Protein AF-A0A7X5CV48-F1 (afdb_monomer_lite)

Structure (mmCIF, N/CA/C/O backbone):
data_AF-A0A7X5CV48-F1
#
_entry.id   AF-A0A7X5CV48-F1
#
loop_
_atom_site.group_PDB
_atom_site.id
_atom_site.type_symbol
_atom_site.label_atom_id
_atom_site.label_alt_id
_atom_site.label_comp_id
_atom_site.label_asym_id
_atom_site.label_entity_id
_atom_site.label_seq_id
_atom_site.pdbx_PDB_ins_code
_atom_site.Cartn_x
_atom_site.Cartn_y
_atom_site.Cartn_z
_atom_site.occupancy
_atom_site.B_iso_or_equiv
_atom_site.auth_seq_id
_atom_site.auth_comp_id
_atom_site.auth_asym_id
_atom_site.auth_atom_id
_atom_site.pdbx_PDB_model_num
ATOM 1 N N . MET A 1 1 ? -2.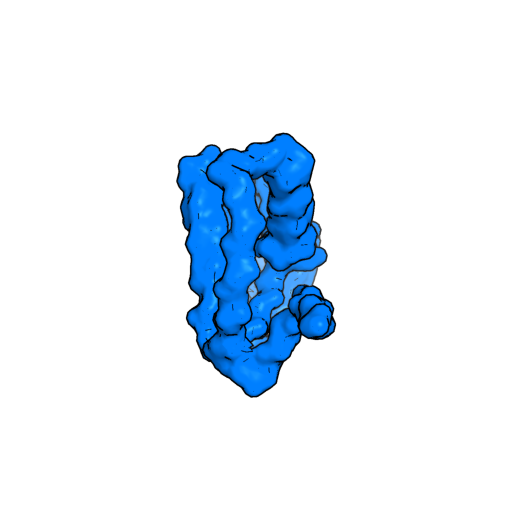615 7.986 40.561 1.00 44.50 1 MET A N 1
ATOM 2 C CA . MET A 1 1 ? -2.147 7.112 39.465 1.00 44.50 1 MET A CA 1
ATOM 3 C C . MET A 1 1 ? -2.065 7.982 38.219 1.00 44.50 1 MET A C 1
ATOM 5 O O . MET A 1 1 ? -3.065 8.611 37.901 1.00 44.50 1 MET A O 1
ATOM 9 N N . LYS A 1 2 ? -0.886 8.158 37.610 1.00 45.97 2 LYS A N 1
ATOM 10 C CA . LYS A 1 2 ? -0.772 8.908 36.348 1.00 45.97 2 LYS A CA 1
ATOM 11 C C . LYS A 1 2 ? -1.073 7.933 35.217 1.00 45.97 2 LYS A C 1
ATOM 13 O O . LYS A 1 2 ? -0.318 6.982 35.040 1.00 45.97 2 LYS A O 1
ATOM 18 N N . TYR A 1 3 ? -2.171 8.156 34.507 1.00 50.06 3 TYR A N 1
ATOM 19 C CA . TYR A 1 3 ? -2.415 7.486 33.238 1.00 50.06 3 TYR A CA 1
ATOM 20 C C . TYR A 1 3 ? -1.346 7.975 32.265 1.00 50.06 3 TYR A C 1
ATOM 22 O O . TYR A 1 3 ? -1.224 9.177 32.033 1.00 50.06 3 TYR A O 1
ATOM 30 N N . ARG A 1 4 ? -0.504 7.058 31.793 1.00 58.16 4 ARG A N 1
ATOM 31 C CA . ARG A 1 4 ? 0.356 7.319 30.644 1.00 58.16 4 ARG A CA 1
ATOM 32 C C . ARG A 1 4 ? -0.465 6.985 29.406 1.00 58.16 4 ARG A C 1
ATOM 34 O O . ARG A 1 4 ? -1.049 5.908 29.355 1.00 58.16 4 ARG A O 1
ATOM 41 N N . THR A 1 5 ? -0.551 7.928 28.479 1.00 57.75 5 THR A N 1
ATOM 42 C CA . THR A 1 5 ? -1.227 7.771 27.184 1.00 57.75 5 THR A CA 1
ATOM 43 C C . THR A 1 5 ? -0.339 7.121 26.133 1.00 57.75 5 THR A C 1
ATOM 45 O O . THR A 1 5 ? -0.851 6.674 25.116 1.00 57.75 5 THR A O 1
ATOM 48 N N . ASP A 1 6 ? 0.965 7.026 26.403 1.00 54.03 6 ASP A N 1
ATOM 49 C CA . ASP A 1 6 ? 1.950 6.660 25.394 1.00 54.03 6 ASP A CA 1
ATOM 50 C C . ASP A 1 6 ? 2.623 5.333 25.760 1.00 54.03 6 ASP A C 1
ATOM 52 O O . ASP A 1 6 ? 2.904 5.054 26.936 1.00 54.03 6 ASP A O 1
ATOM 56 N N . PHE A 1 7 ? 2.899 4.522 24.739 1.00 58.56 7 PHE A N 1
ATOM 57 C CA . PHE A 1 7 ? 3.669 3.293 24.877 1.00 58.56 7 PHE A CA 1
ATOM 58 C C . PHE A 1 7 ? 5.127 3.604 25.234 1.00 58.56 7 PHE A C 1
ATOM 60 O O . PHE A 1 7 ? 5.723 4.561 24.743 1.00 58.56 7 PHE A O 1
ATOM 67 N N . VAL A 1 8 ? 5.722 2.778 26.097 1.00 56.31 8 VAL A N 1
ATOM 68 C CA . VAL A 1 8 ? 7.168 2.804 26.335 1.00 56.31 8 VAL A CA 1
ATOM 69 C C . VAL A 1 8 ? 7.798 1.877 25.302 1.00 56.31 8 VAL A C 1
ATOM 71 O O . VAL A 1 8 ? 7.742 0.662 25.441 1.00 56.31 8 VAL A O 1
ATOM 74 N N . THR A 1 9 ? 8.370 2.452 24.250 1.00 51.19 9 THR A N 1
ATOM 75 C CA . THR A 1 9 ? 8.857 1.734 23.061 1.00 51.19 9 THR A CA 1
ATOM 76 C C . THR A 1 9 ? 10.289 1.200 23.198 1.00 51.19 9 THR A C 1
ATOM 78 O O . THR A 1 9 ? 10.962 0.973 22.201 1.00 51.19 9 THR A O 1
ATOM 81 N N . ASN A 1 10 ? 10.790 0.991 24.423 1.00 52.69 10 ASN A N 1
ATOM 82 C CA . ASN A 1 10 ? 12.160 0.506 24.649 1.00 52.69 10 ASN A CA 1
ATOM 83 C C . ASN A 1 10 ? 12.277 -1.023 24.800 1.00 52.69 10 ASN A C 1
ATOM 85 O O . ASN A 1 10 ? 13.340 -1.515 25.179 1.00 52.69 10 ASN A O 1
ATOM 89 N N . SER A 1 11 ? 11.210 -1.772 24.518 1.00 48.69 11 SER A N 1
ATOM 90 C CA . SER A 1 11 ? 11.210 -3.235 24.510 1.00 48.69 11 SER A CA 1
ATOM 91 C C . SER A 1 11 ? 10.434 -3.767 23.313 1.00 48.69 11 SER A C 1
ATOM 93 O O . SER A 1 11 ? 9.402 -3.206 22.953 1.00 48.69 11 SER A O 1
ATOM 95 N N . SER A 1 12 ? 10.882 -4.899 22.761 1.00 58.78 12 SER A N 1
ATOM 96 C CA . SER A 1 12 ? 10.243 -5.686 21.687 1.00 58.78 12 SER A CA 1
ATOM 97 C C . SER A 1 12 ? 8.844 -6.228 22.038 1.00 58.78 12 SER A C 1
ATOM 99 O O . SER A 1 12 ? 8.382 -7.196 21.456 1.00 58.78 12 SER A O 1
ATOM 101 N N . SER A 1 13 ? 8.191 -5.679 23.061 1.00 60.34 13 SER A N 1
ATOM 102 C CA . SER A 1 13 ? 6.826 -6.001 23.455 1.00 60.34 13 SER A CA 1
ATOM 103 C C . SER A 1 13 ? 6.235 -4.850 24.268 1.00 60.34 13 SER A C 1
ATOM 105 O O . SER A 1 13 ? 6.912 -4.227 25.091 1.00 60.34 13 SER A O 1
ATOM 107 N N . SER A 1 14 ? 4.954 -4.575 24.031 1.00 68.94 14 SER A N 1
ATOM 108 C CA . SER A 1 14 ? 4.132 -3.634 24.791 1.00 68.94 14 SER A CA 1
ATOM 109 C C . SER A 1 14 ? 2.862 -4.342 25.259 1.00 68.94 14 SER A C 1
ATOM 111 O O . SER A 1 14 ? 2.275 -5.124 24.522 1.00 68.94 14 SER A O 1
ATOM 113 N N . SER A 1 15 ? 2.421 -4.084 26.492 1.00 75.88 15 SER A N 1
ATOM 114 C CA . SER A 1 15 ? 1.146 -4.598 27.020 1.00 75.88 15 SER A CA 1
ATOM 115 C C . SER A 1 15 ? 0.129 -3.468 27.143 1.00 75.88 15 SER A C 1
ATOM 117 O O . SER A 1 15 ? 0.480 -2.370 27.576 1.00 75.88 15 SER A O 1
ATOM 119 N N . PHE A 1 16 ? -1.135 -3.737 26.813 1.00 80.69 16 PHE A N 1
ATOM 120 C CA . PHE A 1 16 ? -2.226 -2.769 26.929 1.00 80.69 16 PHE A CA 1
ATOM 121 C C . PHE A 1 16 ? -3.476 -3.390 27.559 1.00 80.69 16 PHE A C 1
ATOM 123 O O . PHE A 1 16 ? -3.699 -4.597 27.497 1.00 80.69 16 PHE A O 1
ATOM 130 N N . ILE A 1 17 ? -4.307 -2.546 28.171 1.00 85.31 17 ILE A N 1
ATOM 131 C CA . ILE A 1 17 ? -5.650 -2.898 28.643 1.00 85.31 17 ILE A CA 1
ATOM 132 C C . ILE A 1 17 ? -6.600 -1.839 28.089 1.00 85.31 17 ILE A C 1
ATOM 134 O O . ILE A 1 17 ? -6.429 -0.654 28.369 1.00 85.31 17 ILE A O 1
ATOM 138 N N . VAL A 1 18 ? -7.604 -2.262 27.322 1.00 88.94 18 VAL A N 1
ATOM 139 C CA . VAL A 1 18 ? -8.624 -1.381 26.736 1.00 88.94 18 VAL A CA 1
ATOM 140 C C . VAL A 1 18 ? -10.006 -1.886 27.131 1.00 88.94 18 VAL A C 1
ATOM 142 O O . VAL A 1 18 ? -10.301 -3.072 27.012 1.00 88.94 18 VAL A O 1
ATOM 145 N N . ALA A 1 19 ? -10.869 -0.977 27.584 1.00 94.12 19 ALA A N 1
ATOM 146 C CA . ALA A 1 19 ? -12.285 -1.241 27.803 1.00 94.12 19 ALA A CA 1
ATOM 147 C C . ALA A 1 19 ? -13.104 -0.475 26.759 1.00 94.12 19 ALA A C 1
ATOM 149 O O . ALA A 1 19 ? -12.927 0.730 26.587 1.00 94.12 19 ALA A O 1
ATOM 150 N N . ARG A 1 20 ? -14.020 -1.166 26.080 1.00 93.62 20 ARG A N 1
ATOM 151 C CA . ARG A 1 20 ? -14.946 -0.579 25.103 1.00 93.62 20 ARG A CA 1
ATOM 152 C C . ARG A 1 20 ? -16.351 -1.140 25.289 1.00 93.62 20 ARG A C 1
ATOM 154 O O . ARG A 1 20 ? -16.534 -2.186 25.909 1.00 93.62 20 ARG A O 1
ATOM 161 N N . LYS A 1 21 ? -17.345 -0.436 24.746 1.00 95.19 21 LYS A N 1
ATOM 162 C CA . LYS A 1 21 ? -18.670 -1.022 24.505 1.00 95.19 21 LYS A CA 1
ATOM 163 C C . LYS A 1 21 ? -18.560 -2.096 23.421 1.00 95.19 21 LYS A C 1
ATOM 165 O O . LYS A 1 21 ? -17.577 -2.126 22.691 1.00 95.19 21 LYS A O 1
ATOM 170 N N . GLU A 1 22 ? -19.548 -2.980 23.345 1.00 94.06 22 GLU A N 1
ATOM 171 C CA . GLU A 1 22 ? -19.545 -4.100 22.396 1.00 94.06 22 GLU A CA 1
ATOM 172 C C . GLU A 1 22 ? -19.416 -3.610 20.945 1.00 94.06 22 GLU A C 1
ATOM 174 O O . GLU A 1 22 ? -18.493 -4.007 20.234 1.00 94.06 22 GLU A O 1
ATOM 179 N N . GLU A 1 23 ? -20.232 -2.630 20.552 1.00 96.19 23 GLU A N 1
ATOM 180 C CA . GLU A 1 23 ? -20.232 -2.046 19.208 1.00 96.19 23 GLU A CA 1
ATOM 181 C C . GLU A 1 23 ? -19.501 -0.700 19.140 1.00 96.19 23 GLU A C 1
ATOM 183 O O . GLU A 1 23 ? -19.450 0.062 20.106 1.00 96.19 23 GLU A O 1
ATOM 188 N N . PHE A 1 24 ? -18.859 -0.428 17.998 1.00 96.25 24 PHE A N 1
ATOM 189 C CA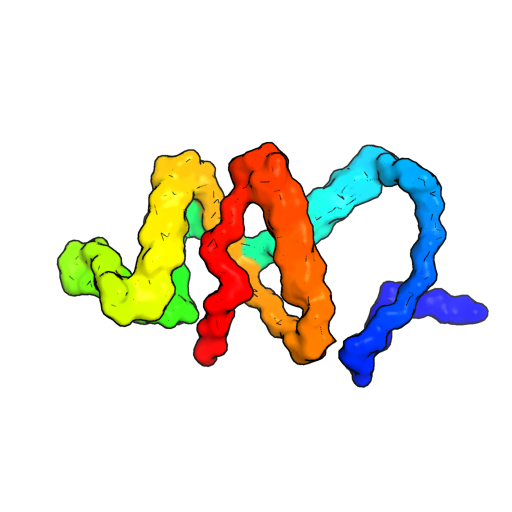 . PHE A 1 24 ? -18.276 0.885 17.722 1.00 96.25 24 PHE A CA 1
ATOM 190 C C . PHE A 1 24 ? -19.385 1.857 17.327 1.00 96.25 24 PHE A C 1
ATOM 192 O O . PHE A 1 24 ? -20.242 1.508 16.508 1.00 96.25 24 PHE A O 1
ATOM 199 N N . THR A 1 25 ? -19.333 3.078 17.859 1.00 97.25 25 THR A N 1
ATOM 200 C CA . THR A 1 25 ? -20.208 4.156 17.385 1.00 97.25 25 THR A CA 1
ATOM 201 C C . THR A 1 25 ? -19.825 4.563 15.955 1.00 97.25 25 THR A C 1
ATOM 203 O O . THR A 1 25 ? -18.707 4.266 15.517 1.00 97.25 25 THR A O 1
ATOM 206 N N . PRO A 1 26 ? -20.719 5.227 15.201 1.00 97.81 26 PRO A N 1
ATOM 207 C CA . PRO A 1 26 ? -20.395 5.740 13.870 1.00 97.81 26 PRO A CA 1
ATOM 208 C C . PRO A 1 26 ? -19.148 6.630 13.860 1.00 97.81 26 PRO A C 1
ATOM 210 O O . PRO A 1 26 ? -18.280 6.445 13.015 1.00 97.81 26 PRO A O 1
ATOM 213 N N . GLU A 1 27 ? -19.010 7.509 14.853 1.00 96.94 27 GLU A N 1
ATOM 214 C CA . GLU A 1 27 ? -17.872 8.424 14.978 1.00 96.94 27 GLU A CA 1
ATOM 215 C C . GLU A 1 27 ? -16.569 7.650 15.203 1.00 96.94 27 GLU A C 1
ATOM 217 O O . GLU A 1 27 ? -15.551 7.952 14.596 1.00 96.94 27 GLU A O 1
ATOM 222 N N . GLN A 1 28 ? -16.594 6.592 16.022 1.00 96.31 28 GLN A N 1
ATOM 223 C CA . GLN A 1 28 ? -15.410 5.756 16.228 1.00 96.31 28 GLN A CA 1
ATOM 224 C C . GLN A 1 28 ? -15.001 5.006 14.958 1.00 96.31 28 GLN A C 1
ATOM 226 O O . GLN A 1 28 ? -13.812 4.831 14.716 1.00 96.31 28 GLN A O 1
ATOM 231 N N . LYS A 1 29 ? -15.969 4.545 14.157 1.00 96.19 29 LYS A N 1
ATOM 232 C CA . LYS A 1 29 ? -15.680 3.894 12.872 1.00 96.19 29 LYS A CA 1
ATOM 233 C C . LYS A 1 29 ? -15.046 4.879 11.896 1.00 96.19 29 LYS A C 1
ATOM 235 O O . LYS A 1 29 ? -14.080 4.520 11.238 1.00 96.19 29 LYS A O 1
ATOM 240 N N . GLU A 1 30 ? -15.563 6.102 11.833 1.00 96.69 30 GLU A N 1
ATOM 241 C CA . GLU A 1 30 ? -15.015 7.160 10.983 1.00 96.69 30 GLU A CA 1
ATOM 242 C C . GLU A 1 30 ? -13.573 7.509 11.374 1.00 96.69 30 GLU A C 1
ATOM 244 O O . GLU A 1 30 ? -12.703 7.561 10.511 1.00 96.69 30 GLU A O 1
ATOM 249 N N . GLU A 1 31 ? -13.290 7.664 12.669 1.00 95.88 31 GLU A N 1
ATOM 250 C CA . GLU A 1 31 ? -11.929 7.944 13.144 1.00 95.88 31 GLU A CA 1
ATOM 251 C C . GLU A 1 31 ? -10.958 6.782 12.880 1.00 95.88 31 GLU A C 1
ATOM 253 O O . GLU A 1 31 ? -9.801 7.020 12.546 1.00 95.88 31 GLU A O 1
ATOM 258 N N . ILE A 1 32 ? -11.417 5.526 12.957 1.00 93.50 32 ILE A N 1
ATOM 259 C CA . ILE A 1 32 ? -10.603 4.362 12.564 1.00 93.50 32 ILE A CA 1
ATOM 260 C C . ILE A 1 32 ? -10.272 4.407 11.070 1.00 93.50 32 ILE A C 1
ATOM 262 O O . ILE A 1 32 ? -9.136 4.125 10.699 1.00 93.50 32 ILE A O 1
ATOM 266 N N . VAL A 1 33 ? -11.241 4.759 10.218 1.00 93.00 33 VAL A N 1
ATOM 267 C CA . VAL A 1 33 ? -11.020 4.866 8.768 1.00 93.00 33 VAL A CA 1
ATOM 268 C C . VAL A 1 33 ? -10.020 5.975 8.458 1.00 93.00 33 VAL A C 1
ATOM 270 O O . VAL A 1 33 ? -9.046 5.707 7.765 1.00 93.00 33 VAL A O 1
ATOM 273 N N . LYS A 1 34 ? -10.189 7.171 9.036 1.00 92.81 34 LYS A N 1
ATOM 274 C CA . LYS A 1 34 ? -9.234 8.281 8.864 1.00 92.81 34 LYS A CA 1
ATOM 275 C C . LYS A 1 34 ? -7.829 7.887 9.295 1.00 92.81 34 LYS A C 1
ATOM 277 O O . LYS A 1 34 ? -6.876 8.066 8.548 1.00 92.81 34 LYS A O 1
ATOM 282 N N . PHE A 1 35 ? -7.708 7.290 10.480 1.00 90.31 35 PHE A N 1
ATOM 283 C CA . PHE A 1 35 ? -6.424 6.815 10.981 1.00 90.31 35 PHE A CA 1
ATOM 284 C C . PHE A 1 35 ? -5.785 5.794 10.033 1.00 90.31 35 PHE A C 1
ATOM 286 O O . PHE A 1 35 ? -4.580 5.832 9.799 1.00 90.31 35 PHE A O 1
ATOM 293 N N . PHE A 1 36 ? -6.585 4.895 9.460 1.00 89.69 36 PHE A N 1
ATOM 294 C CA . PHE A 1 36 ? -6.096 3.924 8.491 1.00 89.69 36 PHE A CA 1
ATOM 295 C C . PHE A 1 36 ? -5.604 4.596 7.201 1.00 89.69 36 PHE A C 1
ATOM 297 O O . PHE A 1 36 ? -4.496 4.315 6.751 1.00 89.69 36 PHE A O 1
ATOM 304 N N . GLU A 1 37 ? -6.384 5.514 6.633 1.00 88.62 37 GLU A N 1
ATOM 305 C CA . GLU A 1 37 ? -6.005 6.260 5.426 1.00 88.62 37 GLU A CA 1
ATOM 306 C C . GLU A 1 37 ? -4.720 7.076 5.632 1.00 88.62 37 GLU A C 1
ATOM 308 O O . GLU A 1 37 ? -3.881 7.128 4.738 1.00 88.62 37 GLU A O 1
ATOM 313 N N . GLU A 1 38 ? -4.534 7.663 6.817 1.00 85.88 38 GLU A N 1
ATOM 314 C CA . GLU A 1 38 ? -3.378 8.507 7.134 1.00 85.88 38 GLU A CA 1
ATOM 315 C C . GLU A 1 38 ? -2.114 7.722 7.513 1.00 85.88 38 GLU A C 1
ATOM 317 O O . GLU A 1 38 ? -1.010 8.222 7.302 1.00 85.88 38 GLU A O 1
ATOM 322 N N . GLN A 1 39 ? -2.248 6.541 8.127 1.00 82.88 39 GLN A N 1
ATOM 323 C CA . GLN A 1 39 ? -1.114 5.831 8.742 1.00 82.88 39 GLN A CA 1
ATOM 324 C C . GLN A 1 39 ? -0.795 4.477 8.089 1.00 82.88 39 GLN A C 1
ATOM 326 O O . GLN A 1 39 ? 0.354 4.037 8.133 1.00 82.88 39 GLN A O 1
ATOM 331 N N . PHE A 1 40 ? -1.780 3.795 7.492 1.00 84.31 40 PHE A N 1
ATOM 332 C CA . PHE A 1 40 ? -1.629 2.408 7.018 1.00 84.31 40 PHE A CA 1
ATOM 333 C C . PHE A 1 40 ? -1.421 2.260 5.512 1.00 84.31 40 PHE A C 1
ATOM 335 O O . PHE A 1 40 ? -0.962 1.208 5.072 1.00 84.31 40 PHE A O 1
ATOM 342 N N . LEU A 1 41 ? -1.754 3.275 4.716 1.00 87.12 41 LEU A N 1
ATOM 343 C CA . LEU A 1 41 ? -1.582 3.217 3.260 1.00 87.12 41 LEU A CA 1
ATOM 344 C C . LEU A 1 41 ? -0.201 3.696 2.799 1.00 87.12 41 LEU A C 1
ATOM 346 O O . LEU A 1 41 ? 0.187 3.421 1.670 1.00 87.12 41 LEU A O 1
ATOM 350 N N . GLY A 1 42 ? 0.557 4.359 3.673 1.00 85.44 42 GLY A N 1
ATOM 351 C CA . GLY A 1 42 ? 1.807 5.021 3.315 1.00 85.44 42 GLY A CA 1
ATOM 352 C C . GLY A 1 42 ? 1.620 6.513 3.058 1.00 85.44 42 GLY A C 1
ATOM 353 O O . GLY A 1 42 ? 0.531 7.062 3.208 1.00 85.44 42 GLY A O 1
ATOM 354 N N . ASN A 1 43 ? 2.715 7.189 2.725 1.00 85.81 43 ASN A N 1
ATOM 355 C CA . ASN A 1 43 ? 2.778 8.646 2.588 1.00 85.81 43 ASN A CA 1
ATOM 356 C C . ASN A 1 43 ? 2.870 9.122 1.131 1.00 85.81 43 ASN A C 1
ATOM 358 O O . ASN A 1 43 ? 2.723 10.321 0.883 1.00 85.81 43 ASN A O 1
ATOM 362 N N . THR A 1 44 ? 3.086 8.212 0.182 1.00 88.94 44 THR A N 1
ATOM 363 C CA . THR A 1 44 ? 3.179 8.528 -1.245 1.00 88.94 44 THR A CA 1
ATOM 364 C C . THR A 1 44 ? 1.974 7.956 -1.976 1.00 88.94 44 THR A C 1
ATOM 366 O O . THR A 1 44 ? 1.674 6.773 -1.856 1.00 88.94 44 THR A O 1
ATOM 369 N N . ILE A 1 45 ? 1.295 8.795 -2.763 1.00 92.81 45 ILE A N 1
ATOM 370 C CA . ILE A 1 45 ? 0.145 8.404 -3.584 1.00 92.81 45 ILE A CA 1
ATOM 371 C C . ILE A 1 45 ? 0.468 8.725 -5.039 1.00 92.81 45 ILE A C 1
ATOM 373 O O . ILE A 1 45 ? 0.537 9.894 -5.415 1.00 92.81 45 ILE A O 1
ATOM 377 N N . LEU A 1 46 ? 0.629 7.689 -5.851 1.00 94.69 46 LEU A N 1
ATOM 378 C CA . LEU A 1 46 ? 0.937 7.766 -7.274 1.00 94.69 46 LEU A CA 1
ATOM 379 C C . LEU A 1 46 ? -0.359 7.540 -8.056 1.00 94.69 46 LEU A C 1
ATOM 381 O O . LEU A 1 46 ? -1.090 6.572 -7.819 1.00 94.69 46 LEU A O 1
ATOM 385 N N . LYS A 1 47 ? -0.682 8.460 -8.963 1.00 96.19 47 LYS A N 1
ATOM 386 C CA . LYS A 1 47 ? -1.949 8.472 -9.714 1.00 96.19 47 LYS A CA 1
ATOM 387 C C . LYS A 1 47 ? -1.737 8.416 -11.219 1.00 96.19 47 LYS A C 1
ATOM 389 O O . LYS A 1 47 ? -2.681 8.153 -11.961 1.00 96.19 47 LYS A O 1
ATOM 394 N N . THR A 1 48 ? -0.523 8.688 -11.677 1.00 97.06 48 THR A N 1
ATOM 395 C CA . THR A 1 48 ? -0.173 8.754 -13.093 1.00 97.06 48 THR A CA 1
ATOM 396 C C . THR A 1 48 ? 1.025 7.868 -13.405 1.00 97.06 48 THR A C 1
ATOM 398 O O . THR A 1 48 ? 1.851 7.574 -12.541 1.00 97.06 48 THR A O 1
ATOM 401 N N . LYS A 1 49 ? 1.139 7.462 -14.676 1.00 95.62 49 LYS A N 1
ATOM 402 C CA . LYS A 1 49 ? 2.319 6.746 -15.175 1.00 95.62 49 LYS A CA 1
ATOM 403 C C . LYS A 1 49 ? 3.602 7.549 -14.937 1.00 95.62 49 LYS A C 1
ATOM 405 O O . LYS A 1 49 ? 4.615 6.963 -14.589 1.00 95.62 49 LYS A O 1
ATOM 410 N N . GLU A 1 50 ? 3.553 8.865 -15.128 1.00 96.00 50 GLU A N 1
ATOM 411 C CA . GLU A 1 50 ? 4.706 9.754 -14.954 1.00 96.00 50 GLU A CA 1
ATOM 412 C C . GLU A 1 50 ? 5.200 9.752 -13.502 1.00 96.00 50 GLU A C 1
ATOM 414 O O . GLU A 1 50 ? 6.385 9.537 -13.273 1.00 96.00 50 GLU A O 1
ATOM 419 N N . GLU A 1 51 ? 4.294 9.889 -12.527 1.00 96.69 51 GLU A N 1
ATOM 420 C CA . GLU A 1 51 ? 4.630 9.799 -11.097 1.00 96.69 51 GLU A CA 1
ATOM 421 C C . GLU A 1 51 ? 5.192 8.421 -10.722 1.00 96.69 51 GLU A C 1
ATOM 423 O O . GLU A 1 51 ? 6.122 8.333 -9.924 1.00 96.69 51 GLU A O 1
ATOM 428 N N . LEU A 1 52 ? 4.647 7.341 -11.296 1.00 95.50 52 LEU A N 1
ATOM 429 C CA . LEU A 1 52 ? 5.128 5.985 -11.031 1.00 95.50 52 LEU A CA 1
ATOM 430 C C . LEU A 1 52 ? 6.545 5.763 -11.572 1.00 95.50 52 LEU A C 1
ATOM 432 O O . LEU A 1 52 ? 7.392 5.238 -10.853 1.00 95.50 52 LEU A O 1
ATOM 436 N N . VAL A 1 53 ? 6.802 6.177 -12.818 1.00 95.50 53 VAL A N 1
ATOM 437 C CA . VAL A 1 53 ? 8.137 6.118 -13.435 1.00 95.50 53 VAL A CA 1
ATOM 438 C C . VAL A 1 53 ? 9.131 6.913 -12.599 1.00 95.50 53 VAL A C 1
ATOM 440 O O . VAL A 1 53 ? 10.201 6.399 -12.283 1.00 95.50 53 VAL A O 1
ATOM 443 N N . ASP A 1 54 ? 8.774 8.139 -12.217 1.00 95.62 54 ASP A N 1
ATOM 444 C CA . ASP A 1 54 ? 9.632 9.008 -11.414 1.00 95.62 54 ASP A CA 1
ATOM 445 C C . ASP A 1 54 ? 9.979 8.363 -10.064 1.00 95.62 54 ASP A C 1
ATOM 447 O O . ASP A 1 54 ? 11.153 8.270 -9.707 1.00 95.62 54 ASP A O 1
ATOM 451 N N . TYR A 1 55 ? 8.979 7.822 -9.361 1.00 94.19 55 TYR A N 1
ATOM 452 C CA . TYR A 1 55 ? 9.186 7.151 -8.078 1.00 94.19 55 TYR A CA 1
ATOM 453 C C . TYR A 1 55 ? 10.106 5.930 -8.200 1.00 94.19 55 TYR A C 1
ATOM 455 O O . TYR A 1 55 ? 11.082 5.825 -7.457 1.00 94.19 55 TYR A O 1
ATOM 463 N N . PHE A 1 56 ? 9.828 5.020 -9.142 1.00 93.25 56 PHE A N 1
ATOM 464 C CA . PHE A 1 56 ? 10.644 3.815 -9.318 1.00 93.25 56 PHE A CA 1
ATOM 465 C C . PHE A 1 56 ? 12.074 4.159 -9.741 1.00 93.25 56 PHE A C 1
ATOM 467 O O . PHE A 1 56 ? 13.011 3.607 -9.175 1.00 93.25 56 PHE A O 1
ATOM 474 N N . THR A 1 57 ? 12.250 5.131 -10.636 1.00 93.69 57 THR A N 1
ATOM 475 C CA . THR A 1 57 ? 13.580 5.566 -11.096 1.00 93.69 57 THR A CA 1
ATOM 476 C C . THR A 1 57 ? 14.410 6.176 -9.961 1.00 93.69 57 THR A C 1
ATOM 478 O O . THR A 1 57 ? 15.620 5.970 -9.892 1.00 93.69 57 THR A O 1
ATOM 481 N N . GLN A 1 58 ? 13.781 6.953 -9.072 1.00 92.75 58 GLN A N 1
ATOM 482 C CA . GLN A 1 58 ? 14.481 7.657 -7.991 1.00 92.75 58 GLN A CA 1
ATOM 483 C C . GLN A 1 58 ? 14.737 6.795 -6.752 1.00 92.75 58 GLN A C 1
ATOM 485 O O . GLN A 1 58 ? 15.720 7.032 -6.048 1.00 92.75 58 GLN A O 1
ATOM 490 N N . HIS A 1 59 ? 13.845 5.849 -6.453 1.00 89.94 59 HIS A N 1
ATOM 491 C CA . HIS A 1 59 ? 13.832 5.154 -5.163 1.00 89.94 59 HIS A CA 1
ATOM 492 C C . HIS A 1 59 ? 14.011 3.638 -5.251 1.00 89.94 59 HIS A C 1
ATOM 494 O O . HIS A 1 59 ? 14.332 3.033 -4.233 1.00 89.94 59 HIS A O 1
ATOM 500 N N . ILE A 1 60 ? 13.806 3.025 -6.420 1.00 89.62 60 ILE A N 1
ATOM 501 C CA . ILE A 1 60 ? 13.824 1.564 -6.575 1.00 89.62 60 ILE A CA 1
ATOM 502 C C . ILE A 1 60 ? 14.960 1.132 -7.503 1.00 89.62 60 ILE A C 1
ATOM 504 O O . ILE A 1 60 ? 15.884 0.457 -7.058 1.00 89.62 60 ILE A O 1
ATOM 508 N N . ASP A 1 61 ? 14.906 1.532 -8.771 1.00 92.06 61 ASP A N 1
ATOM 509 C CA . ASP A 1 61 ? 15.912 1.205 -9.778 1.00 92.06 61 ASP A CA 1
ATOM 510 C C . ASP A 1 61 ? 15.896 2.252 -10.899 1.00 92.06 61 ASP A C 1
ATOM 512 O O . ASP A 1 61 ? 14.874 2.456 -11.559 1.00 92.06 61 ASP A O 1
ATOM 516 N N . SER A 1 62 ? 17.034 2.909 -11.136 1.00 93.31 62 SER A N 1
ATOM 517 C CA . SER A 1 62 ? 17.160 3.898 -12.210 1.00 93.31 62 SER A CA 1
ATOM 518 C C . SER A 1 62 ? 17.021 3.289 -13.602 1.00 93.31 62 SER A C 1
ATOM 520 O O . SER A 1 62 ? 16.699 4.012 -14.544 1.00 93.31 62 SER A O 1
ATOM 522 N N . ASP A 1 63 ? 17.241 1.979 -13.723 1.00 94.94 63 ASP A N 1
ATOM 523 C CA . ASP A 1 63 ? 17.213 1.242 -14.982 1.00 94.94 63 ASP A CA 1
ATOM 524 C C . ASP A 1 63 ? 15.849 0.568 -15.221 1.00 94.94 63 ASP A C 1
ATOM 526 O O . ASP A 1 63 ? 15.747 -0.308 -16.079 1.00 94.94 63 ASP A O 1
ATOM 530 N N . ILE A 1 64 ? 14.790 0.969 -14.491 1.00 95.44 64 ILE A N 1
ATOM 531 C CA . ILE A 1 64 ? 13.427 0.408 -14.612 1.00 95.44 64 ILE A CA 1
ATOM 532 C C . ILE A 1 64 ? 12.846 0.523 -16.030 1.00 95.44 64 ILE A C 1
ATOM 534 O O . ILE A 1 64 ? 12.013 -0.292 -16.435 1.00 95.44 64 ILE A O 1
ATOM 538 N N . LEU A 1 65 ? 13.308 1.509 -16.803 1.00 95.56 65 LEU A N 1
ATOM 539 C CA . LEU A 1 65 ? 13.021 1.645 -18.227 1.00 95.56 65 LEU A CA 1
ATOM 540 C C . LEU A 1 65 ? 14.302 1.512 -19.061 1.00 95.56 65 LEU A C 1
ATOM 542 O O . LEU A 1 65 ? 15.359 2.000 -18.666 1.00 95.56 65 LEU A O 1
ATOM 546 N N . ASP A 1 66 ? 14.186 0.902 -20.240 1.00 93.75 66 ASP A N 1
ATOM 547 C CA . ASP A 1 66 ? 15.248 0.856 -21.246 1.00 93.75 66 ASP A CA 1
ATOM 548 C C . ASP A 1 66 ? 15.407 2.194 -22.005 1.00 93.75 66 ASP A C 1
ATOM 550 O O . ASP A 1 66 ? 14.649 3.150 -21.813 1.00 93.75 66 ASP A O 1
ATOM 554 N N . GLU A 1 67 ? 16.400 2.269 -22.899 1.00 90.56 67 GLU A N 1
ATOM 555 C CA . GLU A 1 67 ? 16.679 3.469 -23.710 1.00 90.56 67 GLU A CA 1
ATOM 556 C C . GLU A 1 67 ? 15.502 3.886 -24.617 1.00 90.56 67 GLU A C 1
ATOM 558 O O . GLU A 1 67 ? 15.401 5.055 -25.003 1.00 90.56 67 GLU A O 1
ATOM 563 N N . ASP A 1 68 ? 14.603 2.951 -24.937 1.00 91.88 68 ASP A N 1
ATOM 564 C CA . ASP A 1 68 ? 13.419 3.155 -25.773 1.00 91.88 68 ASP A CA 1
ATOM 565 C C . ASP A 1 68 ? 12.157 3.488 -24.939 1.00 91.88 68 ASP A C 1
ATOM 567 O O . ASP A 1 68 ? 11.097 3.789 -25.501 1.00 91.88 68 ASP A O 1
ATOM 571 N N . GLY A 1 69 ? 12.258 3.484 -23.604 1.00 89.62 69 GLY A N 1
ATOM 572 C CA . GLY A 1 69 ? 11.171 3.768 -22.664 1.00 89.62 69 GLY A CA 1
ATOM 573 C C . GLY A 1 69 ? 10.231 2.588 -22.387 1.00 89.62 69 GLY A C 1
ATOM 574 O O . GLY A 1 69 ? 9.120 2.806 -21.884 1.00 89.62 69 GLY A O 1
ATOM 575 N N . ASN A 1 70 ? 10.635 1.359 -22.719 1.00 94.00 70 ASN A N 1
ATOM 576 C CA . ASN A 1 70 ? 9.932 0.136 -22.326 1.00 94.00 70 ASN A CA 1
ATOM 577 C C . ASN A 1 70 ? 10.428 -0.349 -20.965 1.00 94.00 70 ASN A C 1
ATOM 579 O O . ASN A 1 70 ? 11.514 0.018 -20.533 1.00 94.00 70 ASN A O 1
ATOM 583 N N . VAL A 1 71 ? 9.638 -1.185 -20.291 1.00 94.38 71 VAL A N 1
ATOM 584 C CA . VAL A 1 71 ? 10.070 -1.792 -19.027 1.00 94.38 71 VAL A CA 1
ATOM 585 C C . VAL A 1 71 ? 11.272 -2.690 -19.286 1.00 94.38 71 VAL A C 1
ATOM 587 O O . VAL A 1 71 ? 11.226 -3.561 -20.157 1.00 94.38 71 VAL A O 1
ATOM 590 N N . ASN A 1 72 ? 12.342 -2.465 -18.530 1.00 95.25 72 ASN A N 1
ATOM 591 C CA . ASN A 1 72 ? 13.518 -3.316 -18.553 1.00 95.25 72 ASN A CA 1
ATOM 592 C C . ASN A 1 72 ? 13.239 -4.578 -17.710 1.00 95.25 72 ASN A C 1
ATOM 594 O O . ASN A 1 72 ? 13.116 -4.464 -16.491 1.00 95.25 72 ASN A O 1
ATOM 598 N N . PRO A 1 73 ? 13.157 -5.780 -18.309 1.00 92.88 73 PRO A N 1
ATOM 599 C CA . PRO A 1 73 ? 12.820 -7.004 -17.578 1.00 92.88 73 PRO A CA 1
ATOM 600 C C . PRO A 1 73 ? 13.907 -7.441 -16.587 1.00 92.88 73 PRO A C 1
ATOM 602 O O . PRO A 1 73 ? 13.633 -8.248 -15.702 1.00 92.88 73 PRO A O 1
ATOM 605 N N . ASP A 1 74 ? 15.132 -6.930 -16.736 1.00 93.44 74 ASP A N 1
ATOM 606 C CA . ASP A 1 74 ? 16.248 -7.225 -15.836 1.00 93.44 74 ASP A CA 1
ATOM 607 C C . ASP A 1 74 ? 16.326 -6.238 -14.653 1.00 93.44 74 ASP A C 1
ATOM 609 O O . ASP A 1 74 ? 17.139 -6.439 -13.747 1.00 93.44 74 ASP A O 1
ATOM 613 N N . ALA A 1 75 ? 15.501 -5.182 -14.643 1.00 92.50 75 ALA A N 1
ATOM 614 C CA . ALA A 1 75 ? 15.474 -4.202 -13.564 1.00 92.50 75 ALA A CA 1
ATOM 615 C C . ALA A 1 75 ? 14.876 -4.781 -12.277 1.00 92.50 75 ALA A C 1
ATOM 617 O O . ALA A 1 75 ? 13.965 -5.620 -12.283 1.00 92.50 75 ALA A O 1
ATOM 618 N N . TYR A 1 76 ? 15.365 -4.299 -11.139 1.00 90.25 76 TYR A N 1
ATOM 619 C CA . TYR A 1 76 ? 14.809 -4.661 -9.848 1.00 90.25 76 TYR A CA 1
ATOM 620 C C . TYR A 1 76 ? 13.356 -4.179 -9.751 1.00 90.25 76 TYR A C 1
ATOM 622 O O . TYR A 1 76 ? 13.051 -3.007 -9.959 1.00 90.25 76 TYR A O 1
ATOM 630 N N . LYS A 1 77 ? 12.457 -5.109 -9.408 1.00 90.88 77 LYS A N 1
ATOM 631 C CA . LYS A 1 77 ? 11.008 -4.885 -9.272 1.00 90.88 77 LYS A CA 1
ATOM 632 C C . LYS A 1 77 ? 10.272 -4.518 -10.574 1.00 90.88 77 LYS A C 1
ATOM 634 O O . LYS A 1 77 ? 9.255 -3.822 -10.535 1.00 90.88 77 LYS A O 1
ATOM 639 N N . ALA A 1 78 ? 10.768 -4.988 -11.722 1.00 93.00 78 ALA A N 1
ATOM 640 C CA . ALA A 1 78 ? 10.117 -4.793 -13.020 1.00 93.00 78 ALA A CA 1
ATOM 641 C C . ALA A 1 78 ? 8.673 -5.335 -13.058 1.00 93.00 78 ALA A C 1
ATOM 643 O O . ALA A 1 78 ? 7.772 -4.631 -13.514 1.00 93.00 78 ALA A O 1
ATOM 644 N N . ASP A 1 79 ? 8.428 -6.531 -12.512 1.00 92.69 79 ASP A N 1
ATOM 645 C CA . ASP A 1 79 ? 7.089 -7.141 -12.468 1.00 92.69 79 ASP A CA 1
ATOM 646 C C . ASP A 1 79 ? 6.103 -6.284 -11.647 1.00 92.69 79 ASP A C 1
ATOM 648 O O . ASP A 1 79 ? 4.976 -6.024 -12.072 1.00 92.69 79 ASP A O 1
ATOM 652 N N . GLU A 1 80 ? 6.529 -5.788 -10.482 1.00 93.31 80 GLU A N 1
ATOM 653 C CA . GLU A 1 80 ? 5.721 -4.920 -9.621 1.00 93.31 80 GLU A CA 1
ATOM 654 C C . GLU A 1 80 ? 5.440 -3.565 -10.273 1.00 93.31 80 GLU A C 1
ATOM 656 O O . GLU A 1 80 ? 4.352 -3.003 -10.105 1.00 93.31 80 GLU A O 1
ATOM 661 N N . 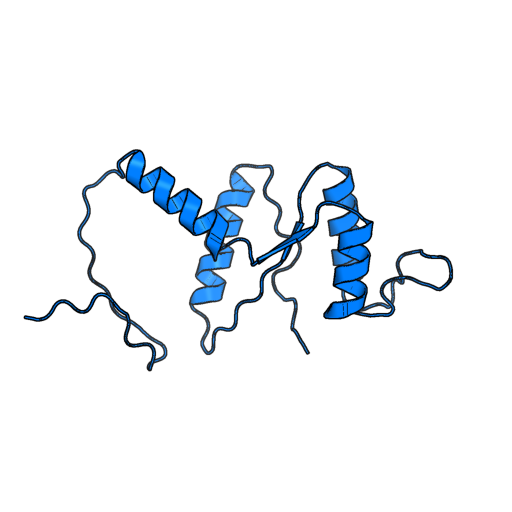PHE A 1 81 ? 6.409 -3.031 -11.017 1.00 94.31 81 PHE A N 1
ATOM 662 C CA . PHE A 1 81 ? 6.228 -1.815 -11.796 1.00 94.31 81 PHE A CA 1
ATOM 663 C C . PHE A 1 81 ? 5.176 -2.011 -12.895 1.00 94.31 81 PHE A C 1
ATOM 665 O O . PHE A 1 81 ? 4.274 -1.178 -13.036 1.00 94.31 81 PHE A O 1
ATOM 672 N N . GLU A 1 82 ? 5.237 -3.122 -13.634 1.00 95.06 82 GLU A N 1
ATOM 673 C CA . GLU A 1 82 ? 4.233 -3.474 -14.645 1.00 95.06 82 GLU A CA 1
ATOM 674 C C . GLU A 1 82 ? 2.841 -3.658 -14.039 1.00 95.06 82 GLU A C 1
ATOM 676 O O . GLU A 1 82 ? 1.860 -3.131 -14.576 1.00 95.06 82 GLU A O 1
ATOM 681 N N . GLU A 1 83 ? 2.742 -4.341 -12.898 1.00 95.19 83 GLU A N 1
ATOM 682 C CA . GLU A 1 83 ? 1.477 -4.499 -12.183 1.00 95.19 83 GLU A CA 1
ATOM 683 C C . GLU A 1 83 ? 0.914 -3.138 -11.750 1.00 95.19 83 GLU A C 1
ATOM 685 O O . GLU A 1 83 ? -0.262 -2.846 -11.982 1.00 95.19 83 GLU A O 1
ATOM 690 N N . CYS A 1 84 ? 1.749 -2.253 -11.197 1.00 95.56 84 CYS A N 1
ATOM 691 C CA . CYS A 1 84 ? 1.333 -0.898 -10.838 1.00 95.56 84 CYS A CA 1
ATOM 692 C C . CYS A 1 84 ? 0.842 -0.102 -12.059 1.00 95.56 84 CYS A C 1
ATOM 694 O O . CYS A 1 84 ? -0.177 0.588 -11.966 1.00 95.56 84 CYS A O 1
ATOM 696 N N . LEU A 1 85 ? 1.510 -0.207 -13.213 1.00 95.75 85 LEU A N 1
ATOM 697 C CA . LEU A 1 85 ? 1.066 0.435 -14.456 1.00 95.75 85 LEU A CA 1
ATOM 698 C C . LEU A 1 85 ? -0.305 -0.074 -14.914 1.00 95.75 85 LEU A C 1
ATOM 700 O O . LEU A 1 85 ? -1.173 0.727 -15.281 1.00 95.75 85 LEU A O 1
ATOM 704 N N . ASP A 1 86 ? -0.516 -1.389 -14.884 1.00 96.06 86 ASP A N 1
ATOM 705 C CA . ASP A 1 86 ? -1.797 -2.006 -15.230 1.00 96.06 86 ASP A CA 1
ATOM 706 C C . ASP A 1 86 ? -2.911 -1.548 -14.272 1.00 96.06 86 ASP A C 1
ATOM 708 O O . ASP A 1 86 ? -3.991 -1.147 -14.721 1.00 96.06 86 ASP A O 1
ATOM 712 N N . LEU A 1 87 ? -2.642 -1.495 -12.967 1.00 96.56 87 LEU A N 1
ATOM 713 C CA . LEU A 1 87 ? -3.589 -1.004 -11.963 1.00 96.56 87 LEU A CA 1
ATOM 714 C C . LEU A 1 87 ? -3.942 0.475 -12.158 1.00 96.56 87 LEU A C 1
ATOM 716 O O . LEU A 1 87 ? -5.128 0.825 -12.141 1.00 96.56 87 LEU A O 1
ATOM 720 N N . LEU A 1 88 ? -2.957 1.338 -12.421 1.00 96.81 88 LEU A N 1
ATOM 721 C CA . LEU A 1 88 ? -3.209 2.742 -12.765 1.00 96.81 88 LEU A CA 1
ATOM 722 C C . LEU A 1 88 ? -4.091 2.856 -14.017 1.00 96.81 88 LEU A C 1
ATOM 724 O O . LEU A 1 88 ? -5.034 3.649 -14.041 1.00 96.81 88 LEU A O 1
ATOM 728 N N . SER A 1 89 ? -3.860 2.018 -15.036 1.00 96.06 89 SER A N 1
ATOM 729 C CA . SER A 1 89 ? -4.687 1.995 -16.255 1.00 96.06 89 SER A CA 1
ATOM 730 C C . SER A 1 89 ? -6.148 1.599 -15.989 1.00 96.06 89 SER A C 1
ATOM 732 O O . SER A 1 89 ? -7.055 2.024 -16.709 1.00 96.06 89 SER A O 1
ATOM 734 N N . LYS A 1 90 ? -6.389 0.835 -14.916 1.00 95.88 90 LYS A N 1
ATOM 735 C CA . LYS A 1 90 ? -7.715 0.417 -14.432 1.00 95.88 90 LYS A CA 1
ATOM 736 C C . LYS A 1 90 ? -8.364 1.433 -13.482 1.00 95.88 90 LYS A C 1
ATOM 738 O O . LYS A 1 90 ? -9.474 1.189 -13.011 1.00 95.88 90 LYS A O 1
ATOM 743 N N . GLY A 1 91 ? -7.713 2.569 -13.224 1.00 95.69 91 GLY A N 1
ATOM 744 C CA . GLY A 1 91 ? -8.232 3.652 -12.384 1.00 95.69 91 GLY A CA 1
ATOM 745 C C . GLY A 1 91 ? -7.958 3.489 -10.889 1.00 95.69 91 GLY A C 1
ATOM 746 O O . GLY A 1 91 ? -8.578 4.187 -10.086 1.00 95.69 91 GLY A O 1
ATOM 747 N N . TYR A 1 92 ? -7.054 2.584 -10.506 1.00 96.25 92 TYR A N 1
ATOM 748 C CA . TYR A 1 92 ? -6.560 2.514 -9.134 1.00 96.25 92 TYR A CA 1
ATOM 749 C C . TYR A 1 92 ? -5.593 3.667 -8.852 1.00 96.25 92 TYR A C 1
ATOM 751 O O . TYR A 1 92 ? -5.043 4.284 -9.762 1.00 96.25 92 TYR A O 1
ATOM 759 N N . VAL A 1 93 ? -5.377 3.934 -7.567 1.00 95.00 93 VAL A N 1
ATOM 760 C CA . VAL A 1 93 ? -4.251 4.738 -7.086 1.00 95.00 93 VAL A CA 1
ATOM 761 C C . VAL A 1 93 ? -3.256 3.801 -6.416 1.00 95.00 93 VAL A C 1
ATOM 763 O O . VAL A 1 93 ? -3.663 2.866 -5.724 1.00 95.00 93 VAL A O 1
ATOM 766 N N . VAL A 1 94 ? -1.967 4.043 -6.619 1.00 94.62 94 VAL A N 1
ATOM 767 C CA . VAL A 1 94 ? -0.903 3.244 -6.008 1.00 94.62 94 VAL A CA 1
ATOM 768 C C . VAL A 1 94 ? -0.409 3.998 -4.785 1.00 94.62 94 VAL A C 1
ATOM 770 O O . VAL A 1 94 ? 0.062 5.127 -4.901 1.00 94.62 94 VAL A O 1
ATOM 773 N N . ASN A 1 95 ? -0.551 3.396 -3.607 1.00 92.44 95 ASN A N 1
ATOM 774 C CA . ASN A 1 95 ? 0.007 3.956 -2.382 1.00 92.44 95 ASN A CA 1
ATOM 775 C C . ASN A 1 95 ? 1.318 3.243 -2.065 1.00 92.44 95 ASN A C 1
ATOM 777 O O . ASN A 1 95 ? 1.386 2.016 -2.151 1.00 92.44 95 ASN A O 1
ATOM 781 N N . VAL A 1 96 ? 2.338 4.014 -1.701 1.00 89.56 96 VAL A N 1
ATOM 782 C CA . VAL A 1 96 ? 3.639 3.493 -1.290 1.00 89.56 96 VAL A CA 1
ATOM 783 C C . VAL A 1 96 ? 3.943 3.975 0.120 1.00 89.56 96 VAL A C 1
ATOM 785 O O . VAL A 1 96 ? 3.772 5.151 0.455 1.00 89.56 96 VAL A O 1
ATOM 788 N N . GLY A 1 97 ? 4.377 3.040 0.956 1.00 85.44 97 GLY A N 1
ATOM 789 C CA . GLY A 1 97 ? 4.735 3.281 2.341 1.00 85.44 97 GLY A CA 1
ATOM 790 C C . GLY A 1 97 ? 5.864 2.363 2.767 1.00 85.44 97 GLY A C 1
ATOM 791 O O . GLY A 1 97 ? 6.010 1.256 2.254 1.00 85.44 97 GLY A O 1
ATOM 792 N N . PHE A 1 98 ? 6.642 2.839 3.730 1.00 78.56 98 PHE A N 1
ATOM 793 C CA . PHE A 1 98 ? 7.756 2.108 4.306 1.00 78.56 98 PHE A CA 1
ATOM 794 C C . PHE A 1 98 ? 7.532 1.928 5.806 1.00 78.56 98 PHE A C 1
ATOM 796 O O . PH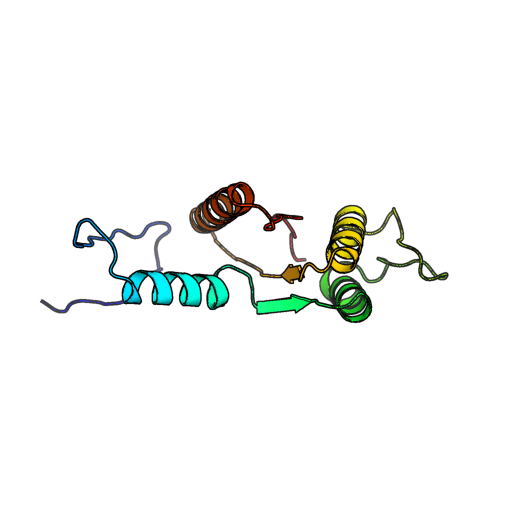E A 1 98 ? 7.138 2.866 6.505 1.00 78.56 98 PHE A O 1
ATOM 803 N N . LEU A 1 99 ? 7.781 0.716 6.301 1.00 75.06 99 LEU A N 1
ATOM 804 C CA . LEU A 1 99 ? 7.638 0.366 7.708 1.00 75.06 99 LEU A CA 1
ATOM 805 C C . LEU A 1 99 ? 8.936 -0.271 8.202 1.00 75.06 99 LEU A C 1
ATOM 807 O O . LEU A 1 99 ? 9.270 -1.391 7.825 1.00 75.06 99 LEU A O 1
ATOM 811 N N . THR A 1 100 ? 9.637 0.410 9.107 1.00 66.44 100 THR A N 1
ATOM 812 C CA . THR A 1 100 ? 10.715 -0.213 9.878 1.00 66.44 100 THR A CA 1
ATOM 813 C C . THR A 1 100 ? 10.132 -0.824 11.140 1.00 66.44 100 THR A C 1
ATOM 815 O O . THR A 1 100 ? 9.545 -0.140 11.978 1.00 66.44 100 THR A O 1
ATOM 818 N N . SER A 1 101 ? 10.296 -2.132 11.310 1.00 62.22 101 SER A N 1
ATOM 819 C CA . SER A 1 101 ? 10.028 -2.765 12.599 1.00 62.22 101 SER A CA 1
ATOM 820 C C . SER A 1 101 ? 11.159 -3.719 12.946 1.00 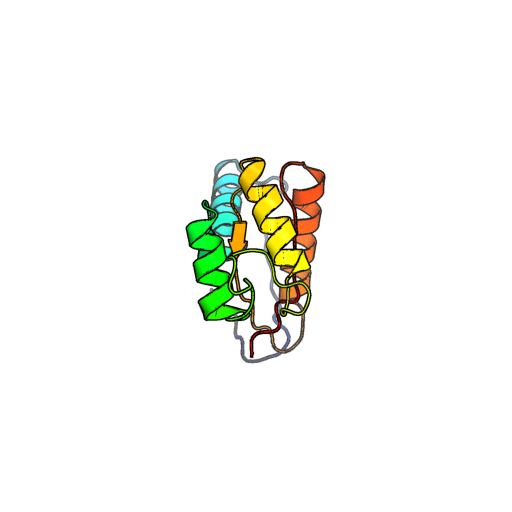62.22 101 SER A C 1
ATOM 822 O O . SER A 1 101 ? 11.271 -4.799 12.367 1.00 62.22 101 SER A O 1
ATOM 824 N N . GLU A 1 102 ? 12.002 -3.335 13.903 1.00 55.84 102 GLU A N 1
ATOM 825 C CA . GLU A 1 102 ? 12.900 -4.295 14.541 1.00 55.84 102 GLU A CA 1
ATOM 826 C C . GLU A 1 102 ? 12.048 -5.260 15.383 1.00 55.84 102 GLU A C 1
ATOM 828 O O . GLU A 1 102 ? 11.514 -4.880 16.424 1.00 55.84 102 GLU A O 1
ATOM 833 N N . GLY A 1 103 ? 11.887 -6.510 14.932 1.00 54.22 103 GLY A N 1
ATOM 834 C CA . GLY A 1 103 ? 11.216 -7.556 15.720 1.00 54.22 103 GLY A CA 1
ATOM 835 C C . GLY A 1 103 ? 9.713 -7.769 15.474 1.00 54.22 103 GLY A C 1
ATOM 836 O O . GLY A 1 103 ? 9.025 -8.193 16.390 1.00 54.22 103 GLY A O 1
ATOM 837 N N . CYS A 1 104 ? 9.235 -7.516 14.251 1.00 60.59 104 CYS A N 1
ATOM 838 C CA . CYS A 1 104 ? 8.165 -8.246 13.538 1.00 60.59 104 CYS A CA 1
ATOM 839 C C . CYS A 1 104 ? 6.771 -8.487 14.176 1.00 60.59 104 CYS A C 1
ATOM 841 O O . CYS A 1 104 ? 6.209 -9.555 13.974 1.00 60.59 104 CYS A O 1
ATOM 843 N N . ASP A 1 105 ? 6.140 -7.494 14.808 1.00 64.19 105 ASP A N 1
ATOM 844 C CA . ASP A 1 105 ? 4.675 -7.536 15.050 1.00 64.19 105 ASP A CA 1
ATOM 845 C C . ASP A 1 105 ? 3.894 -6.533 14.175 1.00 64.19 105 ASP A C 1
ATOM 847 O O . ASP A 1 105 ? 2.719 -6.730 13.868 1.00 64.19 105 ASP A O 1
ATOM 851 N N . ALA A 1 106 ? 4.527 -5.433 13.751 1.00 74.19 106 ALA A N 1
ATOM 852 C CA . ALA A 1 106 ? 3.837 -4.364 13.026 1.00 74.19 106 ALA A CA 1
ATOM 853 C C . ALA A 1 106 ? 3.514 -4.756 11.574 1.00 74.19 106 ALA A C 1
ATOM 855 O O . ALA A 1 106 ? 2.400 -4.516 11.112 1.00 74.19 106 ALA A O 1
ATOM 856 N N . THR A 1 107 ? 4.443 -5.419 10.881 1.00 76.56 107 THR A N 1
ATOM 857 C CA . THR A 1 107 ? 4.235 -5.906 9.507 1.00 76.56 107 THR A CA 1
ATOM 858 C C . THR A 1 107 ? 3.073 -6.897 9.418 1.00 76.56 107 THR A C 1
ATOM 860 O O . THR A 1 107 ? 2.284 -6.843 8.473 1.00 76.56 107 THR A O 1
ATOM 863 N N . ASP A 1 108 ? 2.895 -7.745 10.435 1.00 79.12 108 ASP A N 1
ATOM 864 C CA . ASP A 1 108 ? 1.780 -8.696 10.504 1.00 79.12 108 ASP A CA 1
ATOM 865 C C . ASP A 1 108 ? 0.433 -7.979 10.665 1.00 79.12 108 ASP A C 1
ATOM 867 O O . ASP A 1 108 ? -0.568 -8.381 10.070 1.00 79.12 108 ASP A O 1
ATOM 871 N N . ILE A 1 109 ? 0.387 -6.883 11.432 1.00 82.69 109 ILE A N 1
ATOM 872 C CA . ILE A 1 109 ? -0.825 -6.063 11.575 1.00 82.69 109 ILE A CA 1
ATOM 873 C C . ILE A 1 109 ? -1.198 -5.416 10.235 1.00 82.69 109 ILE A C 1
ATOM 875 O O . ILE A 1 109 ? -2.370 -5.456 9.856 1.00 82.69 109 ILE A O 1
ATOM 879 N N . TYR A 1 110 ? -0.224 -4.853 9.512 1.00 85.50 110 TYR A N 1
ATOM 880 C CA . TYR A 1 110 ? -0.450 -4.275 8.180 1.00 85.50 110 TYR A CA 1
ATOM 881 C C . TYR A 1 110 ? -0.954 -5.338 7.199 1.00 85.50 110 TYR A C 1
ATOM 883 O O . TYR A 1 110 ? -1.998 -5.151 6.575 1.00 85.50 110 TYR A O 1
ATOM 891 N N . THR A 1 111 ? -0.280 -6.489 7.150 1.00 83.25 111 THR A N 1
ATOM 892 C CA . THR A 1 111 ? -0.645 -7.613 6.275 1.00 83.25 111 THR A CA 1
ATOM 893 C C . THR A 1 111 ? -2.070 -8.089 6.548 1.00 83.25 111 THR A C 1
ATOM 895 O O . THR A 1 111 ? -2.885 -8.160 5.632 1.00 83.25 111 THR A O 1
ATOM 898 N N . HIS A 1 112 ? -2.432 -8.326 7.813 1.00 86.62 112 HIS A N 1
ATOM 899 C CA . HIS A 1 112 ? -3.794 -8.739 8.159 1.00 86.62 112 HIS A CA 1
ATOM 900 C C . HIS A 1 112 ? -4.850 -7.686 7.801 1.00 86.62 112 HIS A C 1
ATOM 902 O O . HIS A 1 112 ? -5.971 -8.041 7.417 1.00 86.62 112 HIS A O 1
ATOM 908 N N . ALA A 1 113 ? -4.529 -6.398 7.934 1.00 88.50 113 ALA A N 1
ATOM 909 C CA . ALA A 1 113 ? -5.451 -5.333 7.567 1.00 88.50 113 ALA A CA 1
ATOM 910 C C . ALA A 1 113 ? -5.674 -5.276 6.047 1.00 88.50 113 ALA A C 1
ATOM 912 O O . ALA A 1 113 ? -6.824 -5.230 5.601 1.00 88.50 113 ALA A O 1
ATOM 913 N N . TRP A 1 114 ? -4.606 -5.348 5.254 1.00 88.94 114 TRP A N 1
ATOM 914 C CA . TRP A 1 114 ? -4.677 -5.377 3.791 1.00 88.94 114 TRP A CA 1
ATOM 915 C C . TRP A 1 114 ? -5.369 -6.633 3.257 1.00 88.94 114 TRP A C 1
ATOM 917 O O . TRP A 1 114 ? -6.222 -6.526 2.374 1.00 88.94 114 TRP A O 1
ATOM 927 N N . ASP A 1 115 ? -5.116 -7.803 3.846 1.00 88.31 115 ASP A N 1
ATOM 928 C CA . ASP A 1 115 ? -5.832 -9.046 3.532 1.00 88.31 115 ASP A CA 1
ATOM 929 C C . ASP A 1 115 ? -7.337 -8.915 3.783 1.00 88.31 115 ASP A C 1
ATOM 931 O O . ASP A 1 115 ? -8.165 -9.397 3.003 1.00 88.31 115 ASP A O 1
ATOM 935 N N . SER A 1 116 ? -7.711 -8.267 4.890 1.00 90.56 116 SER A N 1
ATOM 936 C CA . SER A 1 116 ? -9.112 -8.018 5.229 1.00 90.56 116 SER A CA 1
ATOM 937 C C . SER A 1 116 ? -9.781 -7.115 4.190 1.00 90.56 116 SER A C 1
ATOM 939 O O . SER A 1 116 ? -10.888 -7.415 3.738 1.00 90.56 116 SER A O 1
ATOM 941 N N . LEU A 1 117 ? -9.099 -6.052 3.756 1.00 90.06 117 LEU A N 1
ATOM 942 C CA . LEU A 1 117 ? -9.604 -5.128 2.736 1.00 90.06 117 LEU A CA 1
ATOM 943 C C . LEU A 1 117 ? -9.677 -5.767 1.347 1.00 90.06 117 LEU A C 1
ATOM 945 O O . LEU A 1 117 ? -10.668 -5.578 0.644 1.00 90.06 117 LEU A O 1
ATOM 949 N N . SER A 1 118 ? -8.694 -6.588 0.977 1.00 89.19 118 SER A N 1
ATOM 950 C CA . SER A 1 118 ? -8.656 -7.283 -0.318 1.00 89.19 118 SER A CA 1
ATOM 951 C C . SER A 1 118 ? -9.880 -8.184 -0.530 1.00 89.19 118 SER A C 1
ATOM 953 O O . SER A 1 118 ? -10.373 -8.338 -1.648 1.00 89.19 118 SER A O 1
ATOM 955 N N . ARG A 1 119 ? -10.459 -8.720 0.555 1.00 90.12 119 ARG A N 1
ATOM 956 C CA . ARG A 1 119 ? -11.700 -9.521 0.522 1.00 90.12 119 ARG A CA 1
ATOM 957 C C . ARG A 1 119 ? -12.960 -8.700 0.236 1.00 90.12 119 ARG A C 1
ATOM 959 O O . ARG A 1 119 ? -13.984 -9.280 -0.121 1.00 90.12 119 ARG A O 1
ATOM 966 N N . CYS A 1 120 ? -12.901 -7.380 0.388 1.00 89.69 120 CYS A N 1
ATOM 967 C CA . CYS A 1 120 ? -14.005 -6.463 0.102 1.00 89.69 120 CYS A CA 1
ATOM 968 C C . CYS A 1 120 ? -14.027 -5.992 -1.365 1.00 89.69 120 CYS A C 1
ATOM 970 O O . CYS A 1 120 ? -15.012 -5.387 -1.787 1.00 89.69 120 CYS A O 1
ATOM 972 N N . GLY A 1 121 ? -12.986 -6.308 -2.147 1.00 84.25 121 GLY A N 1
ATOM 973 C CA . GLY A 1 121 ? -12.825 -5.882 -3.538 1.00 84.25 121 GLY A CA 1
ATOM 974 C C . GLY A 1 121 ? -12.238 -4.473 -3.677 1.00 84.25 121 GLY A C 1
ATOM 975 O O . GLY A 1 121 ? -12.297 -3.665 -2.755 1.00 84.25 121 GLY A O 1
ATOM 976 N N . ASN A 1 122 ? -11.671 -4.182 -4.852 1.00 88.12 122 ASN A N 1
ATOM 977 C CA . ASN A 1 122 ? -11.032 -2.901 -5.198 1.00 88.12 122 ASN A CA 1
ATOM 978 C C . ASN A 1 122 ? -9.888 -2.461 -4.260 1.00 88.12 122 ASN A C 1
ATOM 980 O O . ASN A 1 122 ? -9.542 -1.283 -4.218 1.00 88.12 122 ASN A O 1
ATOM 984 N N . PHE A 1 123 ? -9.282 -3.405 -3.543 1.00 91.25 123 PHE A N 1
ATOM 985 C CA . PHE A 1 123 ? -8.060 -3.211 -2.773 1.00 91.25 123 PHE A CA 1
ATOM 986 C C . PHE A 1 123 ? -7.094 -4.326 -3.169 1.00 91.25 123 PHE A C 1
ATOM 988 O O . PHE A 1 123 ? -7.455 -5.499 -3.079 1.00 91.25 123 PHE A O 1
ATOM 995 N N . ILE A 1 124 ? -5.921 -3.962 -3.685 1.00 89.75 124 ILE A N 1
ATOM 996 C CA . ILE A 1 124 ? -4.945 -4.903 -4.242 1.00 89.75 124 ILE A CA 1
ATOM 997 C C . ILE A 1 124 ? -3.596 -4.619 -3.592 1.00 89.75 124 ILE A C 1
ATOM 999 O O . ILE A 1 124 ? -3.134 -3.480 -3.576 1.00 89.75 124 ILE A O 1
ATOM 1003 N N . GLN A 1 125 ? -2.991 -5.667 -3.045 1.00 87.12 125 GLN A N 1
ATOM 1004 C CA . GLN A 1 125 ? -1.644 -5.652 -2.494 1.00 87.12 125 GLN A CA 1
ATOM 1005 C C . GLN A 1 125 ? -0.675 -6.116 -3.583 1.00 87.12 125 GLN A C 1
ATOM 1007 O O . GLN A 1 125 ? -0.720 -7.280 -3.967 1.00 87.12 125 GLN A O 1
ATOM 1012 N N . VAL A 1 126 ? 0.174 -5.205 -4.067 1.00 83.81 126 VAL A N 1
ATOM 1013 C CA . VAL A 1 126 ? 1.147 -5.484 -5.140 1.00 83.81 126 VAL A CA 1
ATOM 1014 C C . VAL A 1 126 ? 2.409 -6.136 -4.569 1.00 83.81 126 VAL A C 1
ATOM 1016 O O . VAL A 1 126 ? 2.740 -7.267 -4.903 1.00 83.81 126 VAL A O 1
ATOM 1019 N N . ASN A 1 127 ? 3.100 -5.468 -3.638 1.00 72.12 127 ASN A N 1
ATOM 1020 C CA . ASN A 1 127 ? 4.249 -6.052 -2.946 1.00 72.12 127 ASN A CA 1
ATOM 1021 C C . ASN A 1 127 ? 4.430 -5.460 -1.540 1.00 72.12 127 ASN A C 1
ATOM 1023 O O . ASN A 1 127 ? 4.220 -4.271 -1.324 1.00 72.12 127 ASN A O 1
ATOM 1027 N N . THR A 1 128 ? 4.839 -6.299 -0.590 1.00 59.75 128 THR A N 1
ATOM 1028 C CA . THR A 1 128 ? 5.090 -5.960 0.821 1.00 59.75 128 THR A CA 1
ATOM 1029 C C . THR A 1 128 ? 6.538 -6.134 1.266 1.00 59.75 128 THR A C 1
ATOM 1031 O O . THR A 1 128 ? 6.836 -5.990 2.447 1.00 59.75 128 THR A O 1
ATOM 1034 N N . TYR A 1 129 ? 7.432 -6.438 0.331 1.00 60.97 129 TYR A N 1
ATOM 1035 C CA . TYR A 1 129 ? 8.868 -6.612 0.532 1.00 60.97 129 TYR A CA 1
ATOM 1036 C C . TYR A 1 129 ? 9.629 -5.770 -0.495 1.00 60.97 129 TYR A C 1
ATOM 1038 O O . TYR A 1 129 ? 10.373 -6.282 -1.340 1.00 60.97 129 TYR A O 1
ATOM 1046 N N . LEU A 1 130 ? 9.382 -4.460 -0.474 1.00 58.09 130 LEU A N 1
ATOM 1047 C CA . LEU A 1 130 ? 10.344 -3.503 -1.006 1.00 58.09 130 LEU A CA 1
ATOM 1048 C C . LEU A 1 130 ? 11.439 -3.384 0.056 1.00 58.09 130 LEU A C 1
ATOM 1050 O O . LEU A 1 130 ? 11.326 -2.584 0.981 1.00 58.09 130 LEU A O 1
ATOM 1054 N N . ASP A 1 131 ? 12.445 -4.255 -0.015 1.00 52.00 131 ASP A N 1
ATOM 1055 C CA . ASP A 1 131 ? 13.669 -4.032 0.747 1.00 52.00 131 ASP A CA 1
ATOM 1056 C C . ASP A 1 131 ? 14.287 -2.732 0.204 1.00 52.00 131 ASP A C 1
ATOM 1058 O O . ASP A 1 131 ? 14.665 -2.676 -0.969 1.00 52.00 131 ASP A O 1
ATOM 1062 N N . GLU A 1 132 ? 14.307 -1.671 1.018 1.00 48.53 132 GLU A N 1
ATOM 1063 C CA . GLU A 1 132 ? 15.086 -0.464 0.723 1.00 48.53 132 GLU A CA 1
ATOM 1064 C C . GLU A 1 132 ? 16.582 -0.769 0.918 1.00 48.53 132 GLU A C 1
ATOM 1066 O O . GLU A 1 132 ? 16.964 -1.480 1.856 1.00 48.53 132 GLU A O 1
ATOM 1071 N N . PHE A 1 133 ? 17.417 -0.218 0.033 1.00 39.94 133 PHE A N 1
ATOM 1072 C CA . PHE A 1 133 ? 18.879 -0.203 0.145 1.00 39.94 133 PHE A CA 1
ATOM 1073 C C . PHE A 1 133 ? 19.381 1.109 0.755 1.00 39.94 133 PHE A C 1
ATOM 1075 O O . PHE A 1 133 ? 18.855 2.180 0.380 1.00 39.94 133 PHE A O 1
#

Radius of gyration: 18.79 Å; chains: 1; bounding box: 39×19×65 Å

Sequence (133 aa):
MKYRTDFVTNSSSSSFIVARKEEFTPEQKEEIVKFFEEQFLGNTILKTKEELVDYFTQHIDSDILDEDGNVNPDAYKADEFEECLDLLSKGYVVNVGFLTSEGCDATDIYTHAWDSLSRCGNFIQVNTYLDEF

pLDDT: mean 84.08, std 15.16, range [39.94, 97.81]

Secondary structure (DSSP, 8-state):
-----S---SSS---------SSPPHHHHHHHHHHHHHHTS-SEEE-SHHHHHHHHHHHT-TTSB-TTSSB-TTSTTHHHHHHHHHHHHTT--EEE-----TTSSHHHHHHHHHHHHHTTSS-----S-----

Foldseek 3Di:
DDDDPDFPPPDLDTDDDDDDD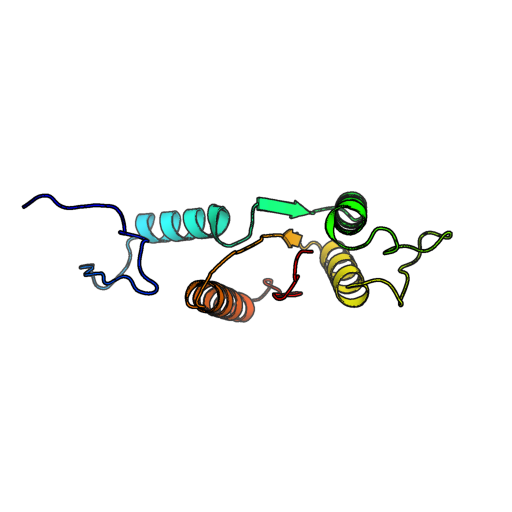PDDDPVRVVVVVVCCVVPQLADDKAQDLVSLLVCCCVFPNVPCADPVRHGDPPGGCNVLSVVQVVCSVVRAIHGDHDDDDDNDPVLVVSVVVQVVVVVVDPRDDSDDDSPGD